Protein AF-A0A436EKK4-F1 (afdb_monomer_lite)

Secondary structure (DSSP, 8-state):
-HHHHHHHHHHHHHHHHHHHHHHHS--HHHHHHHHHHHHHHHHHHHHHHHHHHHHHHHHH-GGGG-TTT-THHHHHHHHHHTTTTTHHHHHHHHHHHHHH-PPPPSSTT-

Radius of gyration: 16.87 Å; chains: 1; bounding box: 36×27×44 Å

Sequence (110 aa):
LTLRLHAAQALLEKAGLAIDRAVAEPTADTVAHAQIVTAEAKILSTEIAIAATNKLFELAGTRSTLAEHNLDRHWRNARTHTLHDPVRWKYSILGKYFLNGENPPLHAWS

pLDDT: mean 95.92, std 5.14, range [63.94, 98.81]

Structure (mmCIF, N/CA/C/O backbone):
data_AF-A0A436EKK4-F1
#
_entry.id   AF-A0A436EKK4-F1
#
loop_
_atom_site.group_PDB
_atom_site.id
_atom_site.type_symbol
_atom_site.label_atom_id
_atom_site.label_alt_id
_atom_site.label_comp_id
_atom_site.label_asym_id
_atom_site.label_entity_id
_atom_site.label_seq_id
_atom_site.pdbx_PDB_ins_code
_atom_site.Cartn_x
_atom_site.Cartn_y
_atom_site.Cartn_z
_atom_site.occupancy
_atom_site.B_iso_or_equiv
_atom_site.auth_seq_id
_atom_site.auth_comp_id
_atom_site.auth_asym_id
_atom_site.auth_atom_id
_atom_site.pdbx_PDB_model_num
ATOM 1 N N . LEU A 1 1 ? -1.046 -5.780 -13.067 1.00 89.06 1 LEU A N 1
ATOM 2 C CA . LEU A 1 1 ? -0.715 -4.709 -12.093 1.00 89.06 1 LEU A CA 1
ATOM 3 C C . LEU A 1 1 ? -1.920 -3.825 -11.792 1.00 89.06 1 LEU A C 1
ATOM 5 O O . LEU A 1 1 ? -2.211 -3.645 -10.621 1.00 89.06 1 LEU A O 1
ATOM 9 N N . THR A 1 2 ? -2.658 -3.362 -12.805 1.00 95.50 2 THR A N 1
ATOM 10 C CA . THR A 1 2 ? -3.829 -2.473 -12.660 1.00 95.50 2 THR A CA 1
ATOM 11 C C . THR A 1 2 ? -4.849 -2.922 -11.611 1.00 95.50 2 THR A C 1
ATOM 13 O O . THR A 1 2 ? -5.197 -2.136 -10.745 1.00 95.50 2 THR A O 1
ATOM 16 N N . LEU A 1 3 ? -5.252 -4.200 -11.597 1.00 97.50 3 LEU A N 1
ATOM 17 C CA . LEU A 1 3 ? -6.181 -4.714 -10.579 1.00 97.50 3 LEU A CA 1
ATOM 18 C C . LEU A 1 3 ? -5.662 -4.518 -9.141 1.00 97.50 3 LEU A C 1
ATOM 20 O O . LEU A 1 3 ? -6.390 -4.048 -8.275 1.00 97.50 3 LEU A O 1
ATOM 24 N N . ARG A 1 4 ? -4.388 -4.847 -8.889 1.00 97.25 4 ARG A N 1
ATOM 25 C CA . ARG A 1 4 ? -3.759 -4.675 -7.568 1.00 97.25 4 ARG A CA 1
ATOM 26 C C . ARG A 1 4 ? -3.590 -3.198 -7.205 1.00 97.25 4 ARG A C 1
ATOM 28 O O . ARG A 1 4 ? -3.699 -2.861 -6.034 1.00 97.25 4 ARG A O 1
ATOM 35 N N . LEU A 1 5 ? -3.354 -2.330 -8.192 1.00 97.62 5 LEU A N 1
ATOM 36 C CA . LEU A 1 5 ? -3.329 -0.881 -7.989 1.00 97.62 5 LEU A CA 1
ATOM 37 C C . LEU A 1 5 ? -4.707 -0.358 -7.568 1.00 97.62 5 LEU A C 1
ATOM 39 O O . LEU A 1 5 ? -4.790 0.350 -6.573 1.00 97.62 5 LEU A O 1
ATOM 43 N N . HIS A 1 6 ? -5.776 -0.758 -8.260 1.00 98.50 6 HIS A N 1
ATOM 44 C CA . HIS A 1 6 ? -7.140 -0.374 -7.886 1.00 98.50 6 HIS A CA 1
ATOM 45 C C . HIS A 1 6 ? -7.496 -0.863 -6.480 1.00 98.50 6 HIS A C 1
ATOM 47 O O . HIS A 1 6 ? -8.067 -0.114 -5.695 1.00 98.50 6 HIS A O 1
ATOM 53 N N . ALA A 1 7 ? -7.103 -2.089 -6.126 1.00 98.31 7 ALA A N 1
ATOM 54 C CA . ALA A 1 7 ? -7.279 -2.596 -4.770 1.00 98.31 7 ALA A CA 1
ATOM 55 C C . ALA A 1 7 ? -6.509 -1.754 -3.732 1.00 98.31 7 ALA A C 1
ATOM 57 O O . ALA A 1 7 ? -7.064 -1.424 -2.688 1.00 98.31 7 ALA A O 1
ATOM 58 N N . ALA A 1 8 ? -5.267 -1.348 -4.025 1.00 98.12 8 ALA A N 1
ATOM 59 C CA . ALA A 1 8 ? -4.496 -0.468 -3.143 1.00 98.12 8 ALA A CA 1
ATOM 60 C C . ALA A 1 8 ? -5.151 0.914 -2.984 1.00 98.12 8 ALA A C 1
ATOM 62 O O . ALA A 1 8 ? -5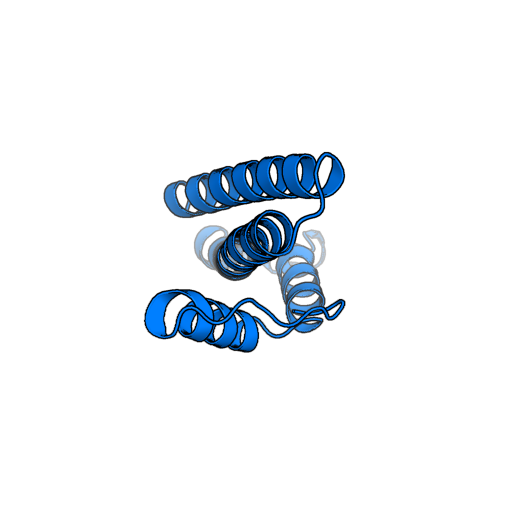.205 1.436 -1.875 1.00 98.12 8 ALA A O 1
ATOM 63 N N . GLN A 1 9 ? -5.677 1.484 -4.071 1.00 98.44 9 GLN A N 1
ATOM 64 C CA . GLN A 1 9 ? -6.392 2.764 -4.054 1.00 98.44 9 GLN A CA 1
ATOM 65 C C . GLN A 1 9 ? -7.687 2.676 -3.239 1.00 98.44 9 GLN A C 1
ATOM 67 O O . GLN A 1 9 ? -7.938 3.542 -2.408 1.00 98.44 9 GLN A O 1
ATOM 72 N N . ALA A 1 10 ? -8.460 1.602 -3.408 1.00 98.62 10 ALA A N 1
ATOM 73 C CA . ALA A 1 10 ? -9.680 1.382 -2.638 1.00 98.62 10 ALA A CA 1
ATOM 74 C C . ALA A 1 10 ? -9.395 1.193 -1.137 1.00 98.62 10 ALA A C 1
ATOM 76 O O . ALA A 1 10 ? -10.129 1.713 -0.301 1.00 98.62 10 ALA A O 1
ATOM 77 N N . LEU A 1 11 ? -8.327 0.472 -0.769 1.00 98.50 11 LEU A N 1
ATOM 78 C CA . LEU A 1 11 ? -7.916 0.358 0.637 1.00 98.50 11 LEU A CA 1
ATOM 79 C C . LEU A 1 11 ? -7.432 1.696 1.202 1.00 98.50 11 LEU A C 1
ATOM 81 O O . LEU A 1 11 ? -7.741 2.010 2.346 1.00 98.50 11 LEU A O 1
ATOM 85 N N . LEU A 1 12 ? -6.713 2.493 0.407 1.00 98.62 12 LEU A N 1
ATOM 86 C CA . LEU A 1 12 ? -6.277 3.829 0.811 1.00 98.62 12 LEU A CA 1
ATOM 87 C C . LEU A 1 12 ? -7.471 4.751 1.096 1.00 98.62 12 LEU A C 1
ATOM 89 O O . LEU A 1 12 ? -7.477 5.439 2.113 1.00 98.62 12 LEU A O 1
ATOM 93 N N . GLU A 1 13 ? -8.492 4.732 0.240 1.00 98.75 13 GLU A N 1
ATOM 94 C CA . GLU A 1 13 ? -9.729 5.490 0.452 1.00 98.75 13 GLU A CA 1
ATOM 95 C C . GLU A 1 13 ? -10.454 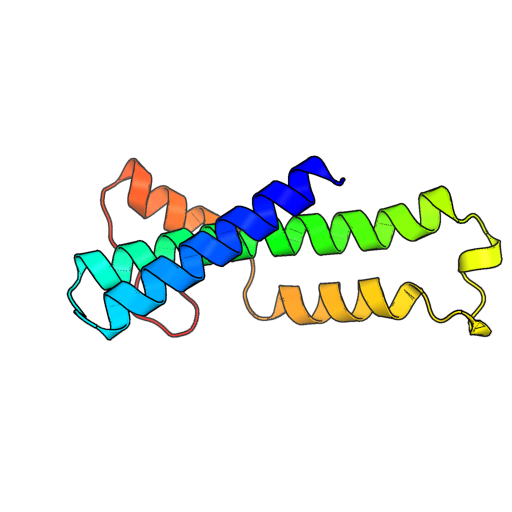5.036 1.726 1.00 98.75 13 GLU A C 1
ATOM 97 O O . GLU A 1 13 ? -10.803 5.861 2.571 1.00 98.75 13 GLU A O 1
ATOM 102 N N . LYS A 1 14 ? -10.606 3.719 1.923 1.00 98.75 14 LYS A N 1
ATOM 103 C CA . LYS A 1 14 ? -11.199 3.168 3.151 1.00 98.75 14 LYS A CA 1
ATOM 104 C C . LYS A 1 14 ? -10.424 3.570 4.404 1.00 98.75 14 LYS A C 1
ATOM 106 O O . LYS A 1 14 ? -11.047 3.876 5.417 1.00 98.75 14 LYS A O 1
ATOM 111 N N . ALA A 1 15 ? -9.092 3.575 4.344 1.00 98.62 15 ALA A N 1
ATOM 112 C CA . ALA A 1 15 ? -8.254 4.006 5.456 1.00 98.62 15 ALA A CA 1
ATOM 113 C C . ALA A 1 15 ? -8.505 5.481 5.792 1.00 98.62 15 ALA A C 1
ATOM 115 O O . ALA A 1 15 ? -8.693 5.803 6.961 1.00 98.62 15 ALA A O 1
ATOM 116 N N . GLY A 1 16 ? -8.590 6.351 4.779 1.00 98.62 16 GLY A N 1
ATOM 117 C CA . GLY A 1 16 ? -8.939 7.763 4.960 1.00 98.62 16 GLY A CA 1
ATOM 118 C C . GLY A 1 16 ? -10.282 7.944 5.671 1.00 98.62 16 GLY A C 1
ATOM 119 O O . GLY A 1 16 ? -10.341 8.589 6.711 1.00 98.62 16 GLY A O 1
ATOM 120 N N . LEU A 1 17 ? -11.332 7.271 5.189 1.00 98.81 17 LEU A N 1
ATOM 121 C CA . LEU A 1 17 ? -12.663 7.331 5.807 1.00 98.81 17 LEU A CA 1
ATOM 122 C C . LEU A 1 17 ? -12.677 6.799 7.251 1.00 98.81 17 LEU A C 1
ATOM 124 O O . LEU A 1 17 ? -13.373 7.337 8.113 1.00 98.81 17 LEU A O 1
ATOM 128 N N . ALA A 1 18 ? -11.919 5.736 7.532 1.00 98.62 18 ALA A N 1
ATOM 129 C CA . ALA A 1 18 ? -11.805 5.192 8.882 1.00 98.62 18 ALA A CA 1
ATOM 130 C C . ALA A 1 18 ? -11.065 6.157 9.825 1.00 98.62 18 ALA A C 1
ATOM 132 O O . ALA A 1 18 ? -11.478 6.317 10.974 1.00 98.62 18 ALA A O 1
ATOM 133 N N . ILE A 1 19 ? -10.018 6.830 9.334 1.00 98.50 19 ILE A N 1
ATOM 134 C CA . ILE A 1 19 ? -9.304 7.881 10.069 1.00 98.50 19 ILE A CA 1
ATOM 135 C C . ILE A 1 19 ? -10.241 9.056 10.354 1.00 98.50 19 ILE A C 1
ATOM 137 O O . ILE A 1 19 ? -10.326 9.471 11.506 1.00 98.50 19 ILE A O 1
ATOM 141 N N . ASP A 1 20 ? -10.987 9.542 9.359 1.00 98.69 20 ASP A N 1
ATOM 142 C CA . ASP A 1 20 ? -11.941 10.644 9.539 1.00 98.69 20 ASP A CA 1
ATOM 143 C C . ASP A 1 20 ? -12.961 10.321 10.640 1.00 98.69 20 ASP A C 1
ATOM 145 O O . ASP A 1 20 ? -13.225 11.141 11.523 1.00 98.69 20 ASP A O 1
ATOM 149 N N . ARG A 1 21 ? -13.480 9.086 10.649 1.00 98.50 21 ARG A N 1
ATOM 150 C CA . ARG A 1 21 ? -14.382 8.614 11.705 1.00 98.50 21 ARG A CA 1
ATOM 151 C C . ARG A 1 21 ? -13.704 8.567 13.074 1.00 98.50 21 ARG A C 1
ATOM 153 O O . ARG A 1 21 ? -14.301 9.009 14.049 1.00 98.50 21 ARG A O 1
ATOM 160 N N . ALA A 1 22 ? -12.487 8.034 13.160 1.00 98.06 22 ALA A N 1
ATOM 161 C CA . ALA A 1 22 ? -11.746 7.960 14.418 1.00 98.06 22 ALA A CA 1
ATOM 162 C C . ALA A 1 22 ? -11.372 9.349 14.963 1.00 98.06 22 ALA A C 1
ATOM 164 O O . ALA A 1 22 ? -11.317 9.530 16.175 1.00 98.06 22 ALA A O 1
ATOM 165 N N . VAL A 1 23 ? -11.149 10.335 14.088 1.00 98.06 23 VAL A N 1
ATOM 166 C CA . VAL A 1 23 ? -10.922 11.736 14.471 1.00 98.06 23 VAL A CA 1
ATOM 167 C C . VAL A 1 23 ? -12.207 12.378 14.994 1.00 98.06 23 VAL A C 1
ATOM 169 O O . VAL A 1 23 ? -12.165 13.079 16.003 1.00 98.06 23 VAL A O 1
ATOM 172 N N . ALA A 1 24 ? -13.344 12.137 14.334 1.00 98.50 24 ALA A N 1
ATOM 173 C CA . ALA A 1 24 ? -14.636 12.669 14.763 1.00 98.50 24 ALA A CA 1
ATOM 174 C C . ALA A 1 24 ? -15.131 12.040 16.080 1.00 98.50 24 ALA A C 1
ATOM 176 O O . ALA A 1 24 ? -15.727 12.729 16.906 1.00 98.50 24 ALA A O 1
ATOM 177 N N . GLU A 1 25 ? -14.873 10.746 16.284 1.00 98.00 25 GLU A N 1
ATOM 178 C CA . GLU A 1 25 ? -15.305 9.978 17.453 1.00 98.00 25 GLU A CA 1
ATOM 179 C C . GLU A 1 25 ? -14.182 9.019 17.909 1.00 98.00 25 GLU A C 1
ATOM 181 O O . GLU A 1 25 ? -14.133 7.864 17.469 1.00 98.00 25 GLU A O 1
ATOM 186 N N . PRO A 1 26 ? -13.251 9.468 18.773 1.00 96.81 26 PRO A N 1
ATOM 187 C CA . PRO A 1 26 ? -12.050 8.710 19.135 1.00 96.81 26 PRO A CA 1
ATOM 188 C C . PRO A 1 26 ? -12.315 7.695 20.258 1.00 96.81 26 PRO A C 1
ATOM 190 O O . PRO A 1 26 ? -11.972 7.906 21.421 1.00 96.81 26 PRO A O 1
ATOM 193 N N . THR A 1 27 ? -12.915 6.562 19.905 1.00 97.19 27 THR A N 1
ATOM 194 C CA . THR A 1 27 ? -13.084 5.398 20.790 1.00 97.19 27 THR A CA 1
ATOM 195 C C . THR A 1 27 ? -11.994 4.360 20.536 1.00 97.19 27 THR A C 1
ATOM 197 O O . THR A 1 27 ? -11.341 4.374 19.493 1.00 97.19 27 THR A O 1
ATOM 200 N N . ALA A 1 28 ? -11.816 3.416 21.465 1.00 95.31 28 ALA A N 1
ATOM 201 C CA . ALA A 1 28 ? -10.886 2.304 21.266 1.00 95.31 28 ALA A CA 1
ATOM 202 C C . ALA A 1 28 ? -11.182 1.529 19.968 1.00 95.31 28 ALA A C 1
ATOM 204 O O . ALA A 1 28 ? -10.255 1.191 19.235 1.00 95.31 28 ALA A O 1
ATOM 205 N N . ASP A 1 29 ? -12.460 1.317 19.649 1.00 95.88 29 ASP A N 1
ATOM 206 C CA . ASP A 1 29 ? -12.882 0.540 18.482 1.00 95.88 29 ASP A CA 1
ATOM 207 C C . ASP A 1 29 ? -12.697 1.308 17.170 1.00 95.88 29 ASP A C 1
ATOM 209 O O . ASP A 1 29 ? -12.201 0.751 16.189 1.00 95.88 29 ASP A O 1
ATOM 213 N N . THR A 1 30 ? -13.055 2.596 17.133 1.00 97.44 30 THR A N 1
ATOM 214 C CA . THR A 1 30 ? -12.882 3.421 15.925 1.00 97.44 30 THR A CA 1
ATOM 215 C C . THR A 1 30 ? -11.406 3.646 15.611 1.00 97.44 30 THR A C 1
ATOM 217 O O . THR A 1 30 ? -11.011 3.539 14.449 1.00 97.44 30 THR A O 1
ATOM 220 N N . VAL A 1 31 ? -10.574 3.870 16.634 1.00 97.19 31 VAL A N 1
ATOM 221 C CA . VAL A 1 31 ? -9.117 3.987 16.479 1.00 97.19 31 VAL A CA 1
ATOM 222 C C . VAL A 1 31 ? -8.512 2.662 16.016 1.00 97.19 31 VAL A C 1
ATOM 224 O O . VAL A 1 31 ? -7.766 2.654 15.037 1.00 97.19 31 VAL A O 1
ATOM 227 N N . ALA A 1 32 ? -8.872 1.538 16.646 1.00 96.75 32 ALA A N 1
ATOM 228 C CA . ALA A 1 32 ? -8.384 0.222 16.237 1.00 96.75 32 ALA A CA 1
ATOM 229 C C . ALA A 1 32 ? -8.770 -0.097 14.786 1.00 96.75 32 ALA A C 1
ATOM 231 O O . ALA A 1 32 ? -7.922 -0.520 14.000 1.00 96.75 32 ALA A O 1
ATOM 232 N N . HIS A 1 33 ? -10.018 0.173 14.391 1.00 97.31 33 HIS A N 1
ATOM 233 C CA . HIS A 1 33 ? -10.467 -0.024 13.015 1.00 97.31 33 HIS A CA 1
ATOM 234 C C . HIS A 1 33 ? -9.660 0.822 12.018 1.00 97.31 33 HIS A C 1
ATOM 236 O O . HIS A 1 33 ? -9.203 0.302 10.998 1.00 97.31 33 HIS A O 1
ATOM 242 N N . ALA A 1 34 ? -9.415 2.099 12.330 1.00 97.94 34 ALA A N 1
ATOM 243 C CA . ALA A 1 34 ? -8.595 2.971 11.493 1.00 97.94 34 ALA A CA 1
ATOM 244 C C . ALA A 1 34 ? -7.153 2.456 11.355 1.00 97.94 34 ALA A C 1
ATOM 246 O O . ALA A 1 34 ? -6.614 2.437 10.245 1.00 97.94 34 ALA A O 1
ATOM 247 N N . GLN A 1 35 ? -6.544 1.979 12.446 1.00 96.88 35 GLN A N 1
ATOM 248 C CA . GLN A 1 35 ? -5.204 1.381 12.418 1.00 96.88 35 GLN A CA 1
ATOM 249 C C . GLN A 1 35 ? -5.155 0.136 11.523 1.00 96.88 35 GLN A C 1
ATOM 251 O O . GLN A 1 35 ? -4.236 -0.003 10.714 1.00 96.88 35 GLN A O 1
ATOM 256 N N . ILE A 1 36 ? -6.160 -0.738 11.616 1.00 97.62 36 ILE A N 1
ATOM 257 C CA . ILE A 1 36 ? -6.241 -1.973 10.826 1.00 97.62 36 ILE A CA 1
ATOM 258 C C . ILE A 1 36 ? -6.348 -1.679 9.332 1.00 97.62 36 ILE A C 1
ATOM 260 O O . ILE A 1 36 ? -5.517 -2.149 8.555 1.00 97.62 36 ILE A O 1
ATOM 264 N N . VAL A 1 37 ? -7.302 -0.842 8.921 1.00 97.94 37 VAL A N 1
ATOM 265 C CA . VAL A 1 37 ? -7.496 -0.535 7.495 1.00 97.94 37 VAL A CA 1
ATOM 266 C C . VAL A 1 37 ? -6.293 0.238 6.931 1.00 97.94 37 VAL A C 1
ATOM 268 O O . VAL A 1 37 ? -5.870 0.010 5.796 1.00 97.94 37 VAL A O 1
ATOM 271 N N . THR A 1 38 ? -5.659 1.092 7.741 1.00 97.50 38 THR A N 1
ATOM 272 C CA . THR A 1 38 ? -4.407 1.772 7.364 1.00 97.50 38 THR A CA 1
ATOM 273 C C . THR A 1 38 ? -3.255 0.781 7.180 1.00 97.50 38 THR A C 1
ATOM 275 O O . THR A 1 38 ? -2.473 0.905 6.233 1.00 97.50 38 THR A O 1
ATOM 278 N N . ALA A 1 39 ? -3.147 -0.231 8.045 1.00 96.94 39 ALA A N 1
ATOM 279 C CA . ALA A 1 39 ? -2.148 -1.287 7.920 1.00 96.94 39 ALA A CA 1
ATOM 280 C C . ALA A 1 39 ? -2.350 -2.116 6.639 1.00 96.94 39 ALA A C 1
ATOM 282 O O . ALA A 1 39 ? -1.376 -2.365 5.924 1.00 96.94 39 ALA A O 1
ATOM 283 N N . GLU A 1 40 ? -3.593 -2.476 6.303 1.00 97.69 40 GLU A N 1
ATOM 284 C CA . GLU A 1 40 ? -3.941 -3.154 5.044 1.00 97.69 40 GLU A CA 1
ATOM 285 C C . GLU A 1 40 ? -3.549 -2.313 3.818 1.00 97.69 40 GLU A C 1
ATOM 287 O O . GLU A 1 40 ? -2.871 -2.804 2.907 1.00 97.69 40 GLU A O 1
ATOM 292 N N . ALA A 1 41 ? -3.900 -1.021 3.818 1.00 97.94 41 ALA A N 1
ATOM 293 C CA . ALA A 1 41 ? -3.533 -0.091 2.751 1.00 97.94 41 ALA A CA 1
ATOM 294 C C . ALA A 1 41 ? -2.008 0.029 2.601 1.00 97.94 41 ALA A C 1
ATOM 296 O O . ALA A 1 41 ? -1.477 -0.015 1.485 1.00 97.94 41 ALA A O 1
ATOM 297 N N . LYS A 1 42 ? -1.278 0.121 3.719 1.00 96.69 42 LYS A N 1
ATOM 298 C CA . LYS A 1 42 ? 0.190 0.173 3.738 1.00 96.69 42 LYS A CA 1
ATOM 299 C C . LYS A 1 42 ? 0.828 -1.097 3.180 1.00 96.69 42 LYS A C 1
ATOM 301 O O . LYS A 1 42 ? 1.801 -1.001 2.428 1.00 96.69 42 LYS A O 1
ATOM 306 N N . ILE A 1 43 ? 0.301 -2.272 3.525 1.00 97.31 43 ILE A N 1
ATOM 307 C CA . ILE A 1 43 ? 0.787 -3.552 2.995 1.00 97.31 43 ILE A CA 1
ATOM 308 C C . ILE A 1 43 ? 0.662 -3.559 1.471 1.00 97.31 43 ILE A C 1
ATOM 310 O O . ILE A 1 43 ? 1.664 -3.719 0.767 1.00 97.31 43 ILE A O 1
ATOM 314 N N . LEU A 1 44 ? -0.544 -3.322 0.950 1.00 97.19 44 LEU A N 1
ATOM 315 C CA . LEU A 1 44 ? -0.787 -3.485 -0.479 1.00 97.19 44 LEU A CA 1
ATOM 316 C C . LEU A 1 44 ? -0.105 -2.394 -1.315 1.00 97.19 44 LEU A C 1
ATOM 318 O O . LEU A 1 44 ? 0.446 -2.698 -2.376 1.00 97.19 44 LEU A O 1
ATOM 322 N N . SER A 1 45 ? -0.076 -1.149 -0.824 1.00 97.50 45 SER A N 1
ATOM 323 C CA . SER A 1 45 ? 0.656 -0.048 -1.468 1.00 97.50 45 SER A CA 1
ATOM 324 C C . SER A 1 45 ? 2.170 -0.299 -1.513 1.00 97.50 45 SER A C 1
ATOM 326 O O . SER A 1 45 ? 2.800 -0.046 -2.542 1.00 97.50 45 SER A O 1
ATOM 328 N N . THR A 1 46 ? 2.752 -0.873 -0.453 1.00 97.50 46 THR A N 1
ATOM 329 C CA . THR A 1 46 ? 4.169 -1.272 -0.421 1.00 97.50 46 THR A CA 1
ATOM 330 C C . THR A 1 46 ? 4.475 -2.309 -1.499 1.00 97.50 46 THR A C 1
ATOM 332 O O . THR A 1 46 ? 5.405 -2.139 -2.291 1.00 97.50 46 THR A O 1
ATOM 335 N N . GLU A 1 47 ? 3.683 -3.379 -1.561 1.00 96.44 47 GLU A N 1
ATOM 336 C CA . GLU A 1 47 ? 3.909 -4.461 -2.518 1.00 96.44 47 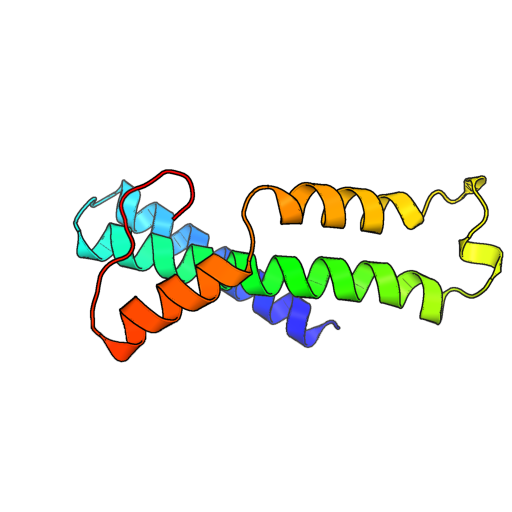GLU A CA 1
ATOM 337 C C . GLU A 1 47 ? 3.743 -4.004 -3.967 1.00 96.44 47 GLU A C 1
ATOM 339 O O . GLU A 1 47 ? 4.574 -4.334 -4.819 1.00 96.44 47 GLU A O 1
ATOM 344 N N . ILE A 1 48 ? 2.690 -3.233 -4.262 1.00 97.94 48 ILE A N 1
ATOM 345 C CA . ILE A 1 48 ? 2.430 -2.783 -5.630 1.00 97.94 48 ILE A CA 1
ATOM 346 C C . ILE A 1 48 ? 3.463 -1.757 -6.101 1.00 97.94 48 ILE A C 1
ATOM 348 O O . ILE A 1 48 ? 3.842 -1.804 -7.270 1.00 97.94 48 ILE A O 1
ATOM 352 N N . ALA A 1 49 ? 3.977 -0.891 -5.218 1.00 97.88 49 ALA A N 1
ATOM 353 C CA . ALA A 1 49 ? 5.028 0.064 -5.565 1.00 97.88 49 ALA A CA 1
ATOM 354 C C . ALA A 1 49 ? 6.329 -0.649 -5.972 1.00 97.88 49 ALA A C 1
ATOM 356 O O . ALA A 1 49 ? 6.911 -0.341 -7.015 1.00 97.88 49 ALA A O 1
ATOM 357 N N . ILE A 1 50 ? 6.761 -1.655 -5.204 1.00 97.50 50 ILE A N 1
ATOM 358 C CA . ILE A 1 50 ? 7.951 -2.446 -5.550 1.00 97.50 50 ILE A CA 1
ATOM 359 C C . ILE A 1 50 ? 7.714 -3.263 -6.828 1.00 97.50 50 ILE A C 1
ATOM 361 O O . ILE A 1 50 ? 8.559 -3.275 -7.723 1.00 97.50 50 ILE A O 1
ATOM 365 N N . ALA A 1 51 ? 6.548 -3.897 -6.968 1.00 97.88 51 ALA A N 1
ATOM 366 C CA . ALA A 1 51 ? 6.227 -4.680 -8.158 1.00 97.88 51 ALA A CA 1
ATOM 367 C C . ALA A 1 51 ? 6.173 -3.819 -9.433 1.00 97.88 51 ALA A C 1
ATOM 369 O O . ALA A 1 51 ? 6.720 -4.211 -10.461 1.00 97.88 51 ALA A O 1
ATOM 370 N N . ALA A 1 52 ? 5.539 -2.645 -9.378 1.00 98.12 52 ALA A N 1
ATOM 371 C CA . ALA A 1 52 ? 5.417 -1.747 -10.524 1.00 98.12 52 ALA A CA 1
ATOM 372 C C . ALA A 1 52 ? 6.775 -1.185 -10.962 1.00 98.12 52 ALA A C 1
ATOM 374 O O . ALA A 1 52 ? 7.062 -1.133 -12.157 1.00 98.12 52 ALA A O 1
ATOM 375 N N . THR A 1 53 ? 7.624 -0.809 -10.003 1.00 97.94 53 THR A N 1
ATOM 376 C CA . THR A 1 53 ? 8.949 -0.245 -10.297 1.00 97.94 53 THR A CA 1
ATOM 377 C C . THR A 1 53 ? 9.909 -1.274 -10.887 1.00 97.94 53 THR A C 1
ATOM 379 O O . THR A 1 53 ? 10.669 -0.927 -11.784 1.00 97.94 53 THR A O 1
ATOM 382 N N . ASN A 1 54 ? 9.818 -2.545 -10.483 1.00 97.56 54 ASN A N 1
ATOM 383 C CA . ASN A 1 54 ? 10.535 -3.633 -11.155 1.00 97.56 54 ASN A CA 1
ATOM 384 C C . ASN A 1 54 ? 9.965 -3.913 -12.556 1.00 97.56 54 ASN A C 1
ATOM 386 O O . ASN A 1 54 ? 10.715 -3.981 -13.531 1.00 97.56 54 ASN A O 1
ATOM 390 N N . LYS A 1 55 ? 8.631 -4.009 -12.682 1.00 97.69 55 LYS A N 1
ATOM 391 C CA . LYS A 1 55 ? 7.973 -4.330 -13.959 1.00 97.69 55 LYS A CA 1
ATOM 392 C C . LYS A 1 55 ? 8.257 -3.298 -15.050 1.00 97.69 55 LYS A C 1
ATOM 394 O O . LYS A 1 55 ? 8.292 -3.656 -16.223 1.00 97.69 55 LYS A O 1
ATOM 399 N N . LEU A 1 56 ? 8.482 -2.040 -14.669 1.00 96.94 56 LEU A N 1
ATOM 400 C CA . LEU A 1 56 ? 8.901 -0.974 -15.577 1.00 96.94 56 LEU A CA 1
ATOM 401 C C . LEU A 1 56 ? 10.117 -1.386 -16.423 1.00 96.94 56 LEU A C 1
ATOM 403 O O . LEU A 1 56 ? 10.083 -1.232 -17.639 1.00 96.94 56 LEU A O 1
ATOM 407 N N . PHE A 1 57 ? 11.153 -1.953 -15.802 1.00 97.81 57 PHE A N 1
ATOM 408 C CA . PHE A 1 57 ? 12.372 -2.371 -16.503 1.00 97.81 57 PHE A CA 1
ATOM 409 C C . PHE A 1 57 ? 12.171 -3.641 -17.332 1.00 97.81 57 PHE A C 1
ATOM 411 O O . PHE A 1 57 ? 12.683 -3.725 -18.446 1.00 97.81 57 PHE A O 1
ATOM 418 N N . GLU A 1 58 ? 11.379 -4.597 -16.834 1.00 96.56 58 GLU A N 1
ATOM 419 C CA . GLU A 1 58 ? 11.028 -5.807 -17.595 1.00 96.56 58 GLU A CA 1
ATOM 420 C C . GLU A 1 58 ? 10.333 -5.477 -18.925 1.00 96.56 58 GLU A C 1
ATOM 422 O O . GLU A 1 58 ? 10.525 -6.184 -19.911 1.00 96.56 58 GLU A O 1
ATOM 427 N N . LEU A 1 59 ? 9.516 -4.418 -18.953 1.00 96.88 59 LEU A N 1
ATOM 428 C CA . LEU A 1 59 ? 8.737 -4.025 -20.131 1.00 96.88 59 LEU A CA 1
ATOM 429 C C . LEU A 1 59 ? 9.467 -3.030 -21.042 1.00 96.88 59 LEU A C 1
ATOM 431 O O . LEU A 1 59 ? 9.271 -3.066 -22.254 1.00 96.88 59 LEU A O 1
ATOM 435 N N . ALA A 1 60 ? 10.273 -2.127 -20.479 1.00 96.50 60 ALA A N 1
ATOM 436 C CA . ALA A 1 60 ? 10.921 -1.056 -21.237 1.00 96.50 60 ALA A CA 1
ATOM 437 C C . ALA A 1 60 ? 12.246 -1.483 -21.905 1.00 96.50 60 ALA A C 1
ATOM 439 O O . ALA A 1 60 ? 12.706 -0.818 -22.835 1.00 96.50 60 ALA A O 1
ATOM 440 N N . GLY A 1 61 ? 12.840 -2.601 -21.472 1.00 95.88 61 GLY A N 1
ATOM 441 C CA . GLY A 1 61 ? 14.052 -3.168 -22.066 1.00 95.88 61 GLY A CA 1
ATOM 442 C C . GLY A 1 61 ? 15.337 -2.416 -21.702 1.00 95.88 61 GLY A C 1
ATOM 443 O O . GLY A 1 61 ? 15.339 -1.457 -20.939 1.00 95.88 61 GLY A O 1
ATOM 444 N N . THR A 1 62 ? 16.469 -2.850 -22.259 1.00 97.44 62 THR A N 1
ATOM 445 C CA . THR A 1 62 ? 17.814 -2.428 -21.812 1.00 97.44 62 THR A CA 1
ATOM 446 C C . THR A 1 62 ? 18.058 -0.920 -21.860 1.00 97.44 62 THR A C 1
ATOM 448 O O . THR A 1 62 ? 18.743 -0.386 -20.999 1.00 97.44 62 THR A O 1
ATOM 451 N N . ARG A 1 63 ? 17.473 -0.195 -22.820 1.00 97.31 63 A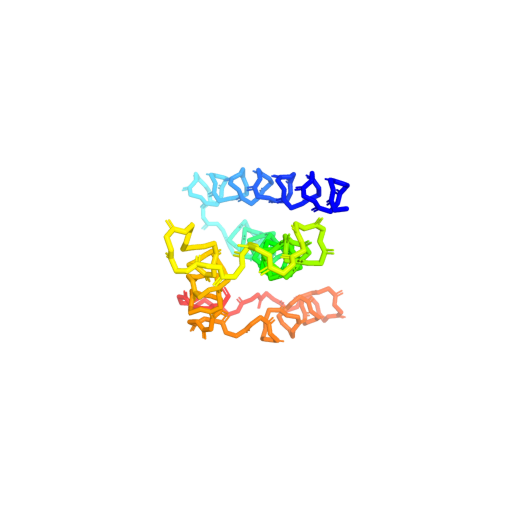RG A N 1
ATOM 452 C CA . ARG A 1 63 ? 17.645 1.265 -22.921 1.00 97.31 63 ARG A CA 1
ATOM 453 C C . ARG A 1 63 ? 17.028 2.021 -21.745 1.00 97.31 63 ARG A C 1
ATOM 455 O O . ARG A 1 63 ? 17.453 3.133 -21.458 1.00 97.31 63 ARG A O 1
ATOM 462 N N . SER A 1 64 ? 16.077 1.427 -21.024 1.00 97.56 64 SER A N 1
ATOM 463 C CA . SER A 1 64 ? 15.444 2.073 -19.874 1.00 97.56 64 SER A CA 1
ATOM 464 C C . SER A 1 64 ? 16.389 2.241 -18.677 1.00 97.56 64 SER A C 1
ATOM 466 O O . SER A 1 64 ? 16.059 2.975 -17.748 1.00 97.56 64 SER A O 1
ATOM 468 N N . THR A 1 65 ? 17.558 1.587 -18.682 1.00 97.75 65 THR A N 1
ATOM 469 C CA . THR A 1 65 ? 18.582 1.719 -17.631 1.00 97.75 65 THR A CA 1
ATOM 470 C C . THR A 1 65 ? 19.553 2.872 -17.869 1.00 97.75 65 THR A C 1
ATOM 472 O O . THR A 1 65 ? 20.445 3.085 -17.049 1.00 97.75 65 THR A O 1
ATOM 475 N N . LEU A 1 66 ? 19.423 3.611 -18.976 1.00 98.31 66 LEU A N 1
ATOM 476 C CA . LEU A 1 66 ? 20.266 4.775 -19.231 1.00 98.31 66 LEU A CA 1
ATOM 477 C C . LEU A 1 66 ? 20.020 5.852 -18.169 1.00 98.31 66 LEU A C 1
ATOM 479 O O . LEU A 1 66 ? 18.877 6.205 -17.862 1.00 98.31 66 LEU A O 1
ATOM 483 N N . ALA A 1 67 ? 21.113 6.399 -17.633 1.00 98.12 67 ALA A N 1
ATOM 484 C CA . ALA A 1 67 ? 21.076 7.374 -16.545 1.00 98.12 67 ALA A CA 1
ATOM 485 C C . ALA A 1 67 ? 20.243 8.622 -16.888 1.00 98.12 67 ALA A C 1
ATOM 487 O O . ALA A 1 67 ? 19.596 9.181 -16.005 1.00 98.12 67 ALA A O 1
ATOM 488 N N . GLU A 1 68 ? 20.192 9.016 -18.166 1.00 98.12 68 GLU A N 1
ATOM 489 C CA . GLU A 1 68 ? 19.393 10.152 -18.648 1.00 98.12 68 GLU A CA 1
ATOM 490 C C . GLU A 1 68 ? 17.885 10.001 -18.376 1.00 98.12 68 GLU A C 1
ATOM 492 O O . GLU A 1 68 ? 17.188 10.996 -18.190 1.00 98.12 68 GLU A O 1
ATOM 497 N N . HIS A 1 69 ? 17.370 8.768 -18.300 1.00 97.81 69 HIS A N 1
ATOM 498 C CA . HIS A 1 69 ? 15.959 8.515 -18.002 1.00 97.81 69 HIS A CA 1
ATOM 499 C C . HIS A 1 69 ? 15.674 8.451 -16.493 1.00 97.81 69 HIS A C 1
ATOM 501 O O . HIS A 1 69 ? 14.539 8.700 -16.064 1.00 97.81 69 HIS A O 1
ATOM 507 N N . ASN A 1 70 ? 16.692 8.122 -15.682 1.00 98.06 70 ASN A N 1
ATOM 508 C CA . ASN A 1 70 ? 16.640 8.078 -14.214 1.00 98.06 70 ASN A CA 1
ATOM 509 C C . ASN A 1 70 ? 15.442 7.263 -13.674 1.00 98.06 70 ASN A C 1
ATOM 511 O O . ASN A 1 70 ? 14.830 7.632 -12.670 1.00 98.06 70 ASN A O 1
ATOM 515 N N . LEU A 1 71 ? 15.008 6.213 -14.385 1.00 98.31 71 LEU A N 1
ATOM 516 C CA . LEU A 1 71 ? 13.777 5.467 -14.069 1.00 98.31 71 LEU A CA 1
ATOM 517 C C . LEU A 1 71 ? 13.899 4.644 -12.779 1.00 98.31 71 LEU A C 1
ATOM 519 O O . LEU A 1 71 ? 12.909 4.393 -12.091 1.00 98.31 71 LEU A O 1
ATOM 523 N N . ASP A 1 72 ? 15.125 4.298 -12.399 1.00 98.06 72 ASP A N 1
ATOM 524 C CA . ASP A 1 72 ? 15.470 3.592 -11.167 1.00 98.06 72 ASP A CA 1
ATOM 525 C C . ASP A 1 72 ? 15.155 4.426 -9.912 1.00 98.06 72 ASP A C 1
ATOM 527 O O . ASP A 1 72 ? 14.961 3.863 -8.831 1.00 98.06 72 ASP A O 1
ATOM 531 N N . ARG A 1 73 ? 15.001 5.757 -10.048 1.00 98.50 73 ARG A N 1
ATOM 532 C CA . ARG A 1 73 ? 14.571 6.641 -8.950 1.00 98.50 73 ARG A CA 1
ATOM 533 C C . ARG A 1 73 ? 13.271 6.186 -8.306 1.00 98.50 73 ARG A C 1
ATOM 535 O O . ARG A 1 73 ? 13.121 6.316 -7.097 1.00 98.50 73 ARG A O 1
ATOM 542 N N . HIS A 1 74 ? 12.339 5.642 -9.090 1.00 98.44 74 HIS A N 1
ATOM 543 C CA . HIS A 1 74 ? 11.050 5.205 -8.565 1.00 98.44 74 HIS A CA 1
ATOM 544 C C . HIS A 1 74 ? 11.223 4.005 -7.632 1.00 98.44 74 HIS A C 1
ATOM 546 O O . HIS A 1 74 ? 10.662 4.001 -6.536 1.00 98.44 74 HIS A O 1
ATOM 552 N N . TRP A 1 75 ? 12.056 3.034 -8.023 1.00 98.44 75 TRP A N 1
ATOM 553 C CA . TRP A 1 75 ? 12.387 1.892 -7.174 1.00 98.44 75 TRP A CA 1
ATOM 554 C C . TRP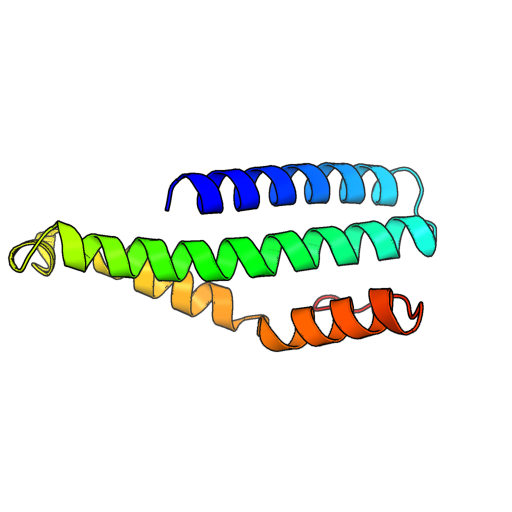 A 1 75 ? 13.161 2.331 -5.931 1.00 98.44 75 TRP A C 1
ATOM 556 O O . TRP A 1 75 ? 12.780 1.959 -4.824 1.00 98.44 75 TRP A O 1
ATOM 566 N N . ARG A 1 76 ? 14.200 3.169 -6.085 1.00 98.50 76 ARG A N 1
ATOM 567 C CA . ARG A 1 76 ? 15.001 3.668 -4.953 1.00 98.50 76 ARG A CA 1
ATOM 568 C C . ARG A 1 76 ? 14.137 4.400 -3.932 1.00 98.50 76 ARG A C 1
ATOM 570 O O . ARG A 1 76 ? 14.207 4.092 -2.747 1.00 98.50 76 ARG A O 1
ATOM 577 N N . ASN A 1 77 ? 13.278 5.312 -4.386 1.00 98.44 77 ASN A N 1
ATOM 578 C CA . ASN A 1 77 ? 12.382 6.061 -3.507 1.00 98.44 77 ASN A CA 1
ATOM 579 C C . ASN A 1 77 ? 11.395 5.130 -2.790 1.00 98.44 77 ASN A C 1
ATOM 581 O O . ASN A 1 77 ? 11.265 5.205 -1.567 1.00 98.44 77 ASN A O 1
ATOM 585 N N . ALA A 1 78 ? 10.743 4.218 -3.523 1.00 97.56 78 ALA A N 1
ATOM 586 C CA . ALA A 1 78 ? 9.809 3.260 -2.936 1.00 97.56 78 ALA A CA 1
ATOM 587 C C . ALA A 1 78 ? 10.505 2.329 -1.930 1.00 97.56 78 ALA A C 1
ATOM 589 O O . ALA A 1 78 ? 10.012 2.131 -0.820 1.00 97.56 78 ALA A O 1
ATOM 590 N N . ARG A 1 79 ? 11.678 1.785 -2.273 1.00 97.25 79 ARG A N 1
ATOM 591 C CA . ARG A 1 79 ? 12.443 0.883 -1.406 1.00 97.25 79 ARG A CA 1
ATOM 592 C C . ARG A 1 79 ? 12.888 1.573 -0.126 1.00 97.25 79 ARG A C 1
ATOM 594 O O . ARG A 1 79 ?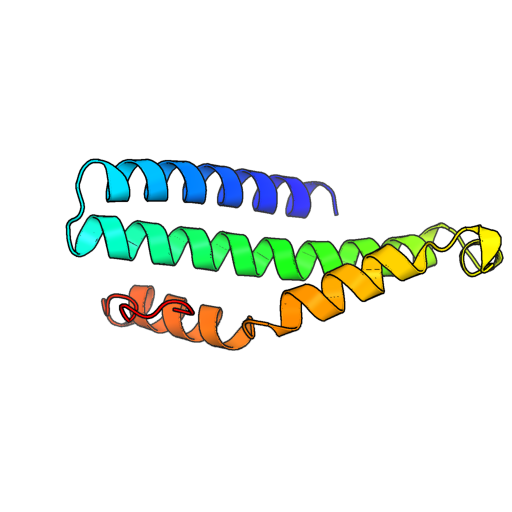 12.731 0.978 0.935 1.00 97.25 79 ARG A O 1
ATOM 601 N N . THR A 1 80 ? 13.396 2.799 -0.218 1.00 97.56 80 THR A N 1
ATOM 602 C CA . THR A 1 80 ? 13.790 3.591 0.953 1.00 97.56 80 THR A CA 1
ATOM 603 C C . THR A 1 80 ? 12.585 3.884 1.842 1.00 97.56 80 THR A C 1
ATOM 605 O O . THR A 1 80 ? 12.620 3.590 3.033 1.00 97.56 80 THR A O 1
ATOM 608 N N . HIS A 1 81 ? 11.489 4.396 1.275 1.00 95.94 81 HIS A N 1
ATOM 609 C CA . HIS A 1 81 ? 10.323 4.792 2.066 1.00 95.94 81 HIS A CA 1
ATOM 610 C C . HIS A 1 81 ? 9.646 3.597 2.757 1.00 95.94 81 HIS A C 1
ATOM 612 O O . HIS A 1 81 ? 9.314 3.653 3.939 1.00 95.94 81 HIS A O 1
ATOM 618 N N . THR A 1 82 ? 9.522 2.468 2.057 1.00 94.81 82 THR A N 1
ATOM 619 C CA . THR A 1 82 ? 8.886 1.249 2.590 1.00 94.81 82 THR A CA 1
ATOM 620 C C . THR A 1 82 ? 9.720 0.519 3.651 1.00 94.81 82 THR A C 1
ATOM 622 O O . THR A 1 82 ? 9.224 -0.421 4.271 1.00 94.81 82 THR A O 1
ATOM 625 N N . LEU A 1 83 ? 10.980 0.915 3.878 1.00 94.88 83 LEU A N 1
ATOM 626 C CA . LEU A 1 83 ? 11.826 0.363 4.945 1.00 94.88 83 LEU A CA 1
ATOM 627 C C . LEU A 1 83 ? 11.626 1.042 6.300 1.00 94.88 83 LEU A C 1
ATOM 629 O O . LEU A 1 83 ? 11.978 0.436 7.307 1.00 94.88 83 LEU A O 1
ATOM 633 N N . HIS A 1 84 ? 11.067 2.256 6.332 1.00 91.81 84 HIS A N 1
ATOM 634 C CA . HIS A 1 84 ? 10.902 3.022 7.569 1.00 91.81 84 HIS A CA 1
ATOM 635 C C . HIS A 1 84 ? 10.094 2.245 8.620 1.00 91.81 84 HIS A C 1
ATOM 637 O O . HIS A 1 84 ? 10.449 2.202 9.794 1.00 91.81 84 HIS A O 1
ATOM 643 N N . ASP A 1 85 ? 9.006 1.611 8.187 1.00 88.19 85 ASP A N 1
ATOM 644 C CA . ASP A 1 85 ? 8.148 0.785 9.030 1.00 88.19 85 ASP A CA 1
ATOM 645 C C . ASP A 1 85 ? 7.990 -0.600 8.366 1.00 88.19 85 ASP A C 1
ATOM 647 O O . ASP A 1 85 ? 7.271 -0.724 7.364 1.00 88.19 85 ASP A O 1
ATOM 651 N N . PRO A 1 86 ? 8.679 -1.646 8.867 1.00 88.19 86 PRO A N 1
ATOM 652 C CA . PRO A 1 86 ? 8.727 -2.949 8.216 1.00 88.19 86 PRO A CA 1
ATOM 653 C C . PRO A 1 86 ? 7.344 -3.592 8.048 1.00 88.19 86 PRO A C 1
ATOM 655 O O . PRO A 1 86 ? 6.698 -3.988 9.016 1.00 88.19 86 PRO A O 1
ATOM 658 N N . VAL A 1 87 ? 6.931 -3.810 6.794 1.00 92.69 87 VAL A N 1
ATOM 659 C CA . VAL A 1 87 ? 5.612 -4.376 6.439 1.00 92.69 87 VAL A CA 1
ATOM 660 C C . VAL A 1 87 ? 5.296 -5.713 7.125 1.00 92.69 87 VAL A C 1
ATOM 662 O O . VAL A 1 87 ? 4.144 -5.986 7.444 1.00 92.69 87 VAL A O 1
ATOM 665 N N . ARG A 1 88 ? 6.319 -6.521 7.437 1.00 92.00 88 ARG A N 1
ATOM 666 C CA . ARG A 1 88 ? 6.164 -7.796 8.161 1.00 92.00 88 ARG A CA 1
ATOM 667 C C . ARG A 1 88 ? 5.455 -7.646 9.512 1.00 92.00 88 ARG A C 1
ATOM 669 O O . ARG A 1 88 ? 4.727 -8.545 9.913 1.00 92.00 88 ARG A O 1
ATOM 676 N N . TRP A 1 89 ? 5.642 -6.518 10.199 1.00 92.19 89 TRP A N 1
ATOM 677 C CA . TRP A 1 89 ? 4.984 -6.269 11.479 1.00 92.19 89 TRP A CA 1
ATOM 678 C C . TRP A 1 89 ? 3.494 -5.979 11.308 1.00 92.19 89 TRP A C 1
ATOM 680 O O . TRP A 1 89 ? 2.701 -6.421 12.134 1.00 92.19 89 TRP A O 1
ATOM 690 N N . LYS A 1 90 ? 3.093 -5.345 10.198 1.00 94.44 90 LYS A N 1
ATOM 691 C CA . LYS A 1 90 ? 1.677 -5.098 9.887 1.00 94.44 90 LYS A CA 1
ATOM 692 C C . LYS A 1 90 ? 0.903 -6.403 9.723 1.00 94.44 90 LYS A C 1
ATOM 694 O O . LYS A 1 90 ? -0.174 -6.530 10.289 1.00 94.44 90 LYS A O 1
ATOM 699 N N . TYR A 1 91 ? 1.489 -7.410 9.075 1.00 95.50 91 TYR A N 1
ATOM 700 C CA . TYR A 1 91 ? 0.892 -8.749 9.009 1.00 95.50 91 TYR A CA 1
ATOM 701 C C . TYR A 1 91 ? 0.674 -9.376 10.394 1.00 95.50 91 TYR A C 1
ATOM 703 O O . TYR A 1 91 ? -0.377 -9.963 10.640 1.00 95.50 91 TYR A O 1
ATOM 711 N N . SER A 1 92 ? 1.628 -9.218 11.320 1.00 94.88 92 SER A N 1
ATOM 712 C CA . SER A 1 92 ? 1.461 -9.705 12.695 1.00 94.88 92 SER A CA 1
ATOM 713 C C . SER A 1 92 ? 0.332 -8.985 13.437 1.00 94.88 92 SER A C 1
ATOM 715 O O . SER A 1 92 ? -0.371 -9.629 14.211 1.00 94.88 92 SER A O 1
ATOM 717 N N . ILE A 1 93 ? 0.167 -7.677 13.226 1.00 95.12 93 ILE A N 1
ATOM 718 C CA . ILE A 1 93 ? -0.897 -6.876 13.851 1.00 95.12 93 ILE A CA 1
ATOM 719 C C . ILE A 1 93 ? -2.266 -7.290 13.310 1.00 95.12 93 ILE A C 1
ATOM 721 O O . ILE A 1 93 ? -3.160 -7.580 14.100 1.00 95.12 93 ILE A O 1
ATOM 725 N N . LEU A 1 94 ? -2.407 -7.410 11.985 1.00 96.44 94 LEU A N 1
ATOM 726 C CA . LEU A 1 94 ? -3.637 -7.912 11.367 1.00 96.44 94 LEU A CA 1
ATOM 727 C C . LEU A 1 94 ? -3.983 -9.315 11.877 1.00 96.44 94 LEU A C 1
ATOM 729 O O . LEU A 1 94 ? -5.128 -9.575 12.231 1.00 96.44 94 LEU A O 1
ATOM 733 N N . GLY A 1 95 ? -2.988 -10.204 11.969 1.00 97.38 95 GLY A N 1
ATOM 734 C CA . GLY A 1 95 ? -3.176 -11.554 12.498 1.00 97.38 95 GLY A CA 1
ATOM 735 C C . GLY A 1 95 ? -3.724 -11.552 13.924 1.00 97.38 95 GLY A C 1
ATOM 736 O O . GLY A 1 95 ? -4.723 -12.209 14.187 1.00 97.38 95 GLY A O 1
ATOM 737 N N . LYS A 1 96 ? -3.125 -10.774 14.833 1.00 96.81 96 LYS A N 1
ATOM 738 C CA . LYS A 1 96 ? -3.616 -10.645 16.215 1.00 96.81 96 LYS A CA 1
ATOM 739 C C . LYS A 1 96 ? -5.038 -10.090 16.288 1.00 96.81 96 LYS A C 1
ATOM 741 O O . LYS A 1 96 ? -5.857 -10.616 17.035 1.00 96.81 96 LYS A O 1
ATOM 746 N N . TYR A 1 97 ? -5.345 -9.079 15.484 1.00 96.81 97 TYR A N 1
ATOM 747 C CA . TYR A 1 97 ? -6.675 -8.482 15.459 1.00 96.81 97 TYR A CA 1
ATOM 748 C C . TYR A 1 97 ? -7.742 -9.464 14.971 1.00 96.81 97 TYR A C 1
ATOM 750 O O . TYR A 1 97 ? -8.721 -9.709 15.671 1.00 96.81 97 TYR A O 1
ATOM 758 N N . PHE A 1 98 ? -7.533 -10.085 13.809 1.00 97.12 98 PHE A N 1
ATOM 759 C CA . PHE A 1 98 ? -8.537 -10.968 13.214 1.00 97.12 98 PHE A CA 1
ATOM 760 C C . PHE A 1 98 ? -8.631 -12.342 13.888 1.00 97.12 98 PHE A C 1
ATOM 762 O O . PHE A 1 98 ? -9.715 -12.919 13.910 1.00 97.12 98 PHE A O 1
ATOM 769 N N . LEU A 1 99 ? -7.526 -12.882 14.415 1.00 97.88 99 LEU A N 1
ATOM 770 C CA . LEU A 1 99 ? -7.510 -14.220 15.019 1.00 97.88 99 LEU A CA 1
ATOM 771 C C . LEU A 1 99 ? -7.785 -14.199 16.525 1.00 97.88 99 LEU A C 1
ATOM 773 O O . LEU A 1 99 ? -8.418 -15.125 17.026 1.00 97.88 99 LEU A O 1
ATOM 777 N N . ASN A 1 100 ? -7.326 -13.165 17.238 1.00 97.31 100 ASN A N 1
ATOM 778 C CA . ASN A 1 100 ? -7.393 -13.116 18.702 1.00 97.31 100 ASN A CA 1
ATOM 779 C C . ASN A 1 100 ? -8.341 -12.028 19.232 1.00 97.31 100 ASN A C 1
ATOM 781 O O . ASN A 1 100 ? -8.578 -11.982 20.437 1.00 97.31 100 ASN A O 1
ATOM 785 N N . GLY A 1 101 ? -8.856 -11.134 18.379 1.00 95.94 101 GLY A N 1
ATOM 786 C CA . GLY A 1 101 ? -9.644 -9.977 18.821 1.00 95.94 101 GLY A CA 1
ATOM 787 C C . GLY A 1 101 ? -8.819 -8.935 19.587 1.00 95.94 101 GLY A C 1
ATOM 788 O O . GLY A 1 101 ? -9.374 -8.147 20.349 1.00 95.94 101 GLY A O 1
ATOM 789 N N . GLU A 1 102 ? -7.493 -8.941 19.425 1.00 96.19 102 GLU A N 1
ATOM 790 C CA . GLU A 1 102 ? -6.591 -7.991 20.081 1.00 96.19 102 GLU A CA 1
ATOM 791 C C . GLU A 1 102 ? -6.494 -6.692 19.269 1.00 96.19 102 GLU A C 1
ATOM 793 O O . GLU A 1 102 ? -6.048 -6.701 18.119 1.00 96.19 102 GLU A O 1
ATOM 798 N N . ASN A 1 103 ? -6.849 -5.556 19.875 1.00 94.94 103 ASN A N 1
ATOM 799 C CA . ASN A 1 103 ? -6.656 -4.254 19.235 1.00 94.94 103 ASN A CA 1
ATOM 800 C C . ASN A 1 103 ? -5.163 -3.962 18.982 1.00 94.94 103 ASN A C 1
ATOM 802 O O . ASN A 1 103 ? -4.311 -4.357 19.790 1.00 94.94 103 ASN A O 1
ATOM 806 N N . PRO A 1 104 ? -4.821 -3.249 17.889 1.00 94.38 104 PRO A N 1
ATOM 807 C CA . PRO A 1 104 ? -3.451 -2.822 17.645 1.00 94.38 104 PRO A CA 1
ATOM 808 C C . PRO A 1 104 ? -2.896 -1.986 18.808 1.00 94.38 104 PRO A C 1
ATOM 810 O O . PRO A 1 104 ? -3.641 -1.248 19.456 1.00 94.38 104 PRO A O 1
ATOM 813 N N . PRO A 1 105 ? -1.579 -2.052 19.070 1.00 90.62 105 PRO A N 1
ATOM 814 C CA . PRO A 1 105 ? -0.965 -1.190 20.067 1.00 90.62 105 PRO A CA 1
ATOM 815 C C . PRO A 1 105 ? -1.136 0.292 19.698 1.00 90.62 105 PRO A C 1
ATOM 817 O O . PRO A 1 105 ? -1.103 0.677 18.530 1.00 90.62 105 PRO A O 1
ATOM 820 N N . LEU A 1 106 ? -1.286 1.150 20.706 1.00 87.06 106 LEU A N 1
ATOM 821 C CA . LEU A 1 106 ? -1.322 2.601 20.518 1.00 87.06 106 LEU A CA 1
ATOM 822 C C . LEU A 1 106 ? 0.109 3.149 20.485 1.00 87.06 106 LEU A C 1
ATOM 824 O O . LEU A 1 106 ? 0.609 3.705 21.460 1.00 87.06 106 LEU A O 1
ATOM 828 N N . HIS A 1 107 ? 0.794 2.950 19.361 1.00 84.19 107 HIS A N 1
ATOM 829 C CA . HIS A 1 107 ? 2.119 3.510 19.103 1.00 84.19 107 HIS A CA 1
ATOM 830 C C . HIS A 1 107 ? 2.172 4.079 17.683 1.00 84.19 107 HIS A C 1
ATOM 832 O O . HIS A 1 107 ? 1.562 3.538 16.767 1.00 84.19 107 HIS A O 1
ATOM 838 N N . ALA A 1 108 ? 2.976 5.123 17.467 1.00 73.44 108 ALA A N 1
ATOM 839 C CA . ALA A 1 108 ? 3.107 5.836 16.187 1.00 73.44 108 ALA A CA 1
ATOM 840 C C . ALA A 1 108 ? 3.504 4.973 14.964 1.00 73.44 108 ALA A C 1
ATOM 842 O O . ALA A 1 108 ? 3.446 5.449 13.836 1.00 73.44 108 ALA A O 1
ATOM 843 N N . TRP A 1 109 ? 3.912 3.717 15.172 1.00 71.62 109 TRP A N 1
ATOM 844 C CA . TRP A 1 109 ? 4.345 2.791 14.114 1.00 71.62 109 TRP A CA 1
ATOM 845 C C . TRP A 1 109 ? 3.506 1.505 14.081 1.00 71.62 109 TRP A C 1
ATOM 847 O O . TRP A 1 109 ? 3.831 0.580 13.339 1.00 71.62 109 TRP A O 1
ATOM 857 N N . SER A 1 110 ? 2.449 1.426 14.900 1.00 63.94 110 SER A N 1
ATOM 858 C CA . SER A 1 110 ? 1.519 0.283 14.972 1.00 63.94 110 SER A CA 1
ATOM 859 C C . SER A 1 110 ? 0.557 0.267 13.805 1.00 63.94 110 SER A C 1
ATOM 861 O O . SER A 1 110 ? 0.191 1.353 13.317 1.00 63.94 110 SER A O 1
#

Foldseek 3Di:
DVVLVVVLVVLVVVLVVLVVVCVVPVDLVSVLSSLLSVLVSLLSVLVVQQVVLVVCDVPPDDVCPPVVNVSCVSNVVSVVVCVVAPNVVSVVQNCCCVPVVDGGDPDPRD